Protein AF-L0S2H7-F1 (afdb_monomer_lite)

Organism: Tepidanaerobacter acetatoxydans (strain DSM 21804 / JCM 16047 / Re1) (NCBI:txid1209989)

Secondary structure (DSSP, 8-state):
-HHHHHHH-HHHHHHH--------PPP-HHHHHHHHHHHHHHHHHHHHHSS-----HHHHHHHTT-HHHHTT-GGG-HHHHHHHHHT---HHHHHHHHHHHHHHHHHHTT----HHHHHHHHT--HHHHHHTHHHHHHHHHHTT------TT--

pLDDT: mean 78.51, std 9.99, range [43.81, 91.62]

Foldseek 3Di:
DVPVCVVPPVPVCVVPDDPPPPPDDDDPLVVVLVVVQVLLVVLLVCCLVDDPDFQDLQSSCVVVVNNVCSVVCLVSNVNNVVVSVVSHDDPLNSLLSLLLVQVVVCVVVVHDDDPVSSCVSSVPDVVSCVVCVVSSCVSCVVVVHPDDPPPVVD

Sequence (154 aa):
MYSWLKKYDSEWLKQNYRRVKTVVNPVDWNKRDAELLPLVREVVSEMKEGKPKRITWTTIGSKLGISGWLSKRKEKLPLTKAYIESELESLEEYHIRKIKLAIEELERQGKEITLWNLAETAGVKPRYMKVISKEIRDTLREKGYNYIFSNKQL

Radius of gyration: 26.34 Å; chains: 1; bounding box: 81×30×54 Å

InterPro domains:
  IPR032750 Transposon Tn7 transposition protein TnsD, C-terminal [PF15978] (1-84)

Structure (mmCIF, N/CA/C/O backbone):
data_AF-L0S2H7-F1
#
_entry.id   AF-L0S2H7-F1
#
loop_
_atom_site.group_PDB
_atom_site.id
_atom_site.type_symbol
_atom_site.label_atom_id
_atom_site.label_alt_id
_atom_site.label_comp_id
_atom_site.label_asym_id
_atom_site.label_entity_id
_atom_site.label_seq_id
_atom_site.pdbx_PDB_ins_code
_atom_site.Cartn_x
_atom_site.Cartn_y
_atom_site.Cartn_z
_atom_site.occupancy
_atom_site.B_iso_or_equiv
_atom_site.auth_seq_id
_atom_site.auth_comp_id
_atom_site.auth_asym_id
_atom_site.auth_atom_id
_atom_site.pdbx_PDB_model_num
ATOM 1 N N . MET A 1 1 ? 47.028 -10.350 -7.595 1.00 58.06 1 MET A N 1
ATOM 2 C CA . MET A 1 1 ? 47.671 -11.320 -8.513 1.00 58.06 1 MET A CA 1
ATOM 3 C C . MET A 1 1 ? 47.526 -10.962 -10.001 1.00 58.06 1 MET A C 1
ATOM 5 O O . MET A 1 1 ? 48.462 -11.206 -10.742 1.00 58.06 1 MET A O 1
ATOM 9 N N . TYR A 1 2 ? 46.448 -10.298 -10.451 1.00 57.56 2 TYR A N 1
ATOM 10 C CA . TYR A 1 2 ? 46.284 -9.847 -11.855 1.00 57.56 2 TYR A CA 1
ATOM 11 C C . TYR A 1 2 ? 47.086 -8.587 -12.268 1.00 57.56 2 TYR A C 1
ATOM 13 O O . TYR A 1 2 ? 47.177 -8.270 -13.452 1.00 57.56 2 TYR A O 1
ATOM 21 N N . SER A 1 3 ? 47.664 -7.845 -11.319 1.00 67.00 3 SER A N 1
ATOM 22 C CA . SER A 1 3 ? 48.370 -6.577 -11.573 1.00 67.00 3 SER A CA 1
ATOM 23 C C . SER A 1 3 ? 49.771 -6.747 -12.175 1.00 67.00 3 SER A C 1
ATOM 25 O O . SER A 1 3 ? 50.200 -5.898 -12.951 1.00 67.00 3 SER A O 1
ATOM 27 N N . TRP A 1 4 ? 50.470 -7.839 -11.852 1.00 75.31 4 TRP A N 1
ATOM 28 C CA . TRP A 1 4 ? 51.834 -8.101 -12.325 1.00 75.31 4 TRP A CA 1
ATOM 29 C C . TRP A 1 4 ? 51.858 -8.481 -13.815 1.00 75.31 4 TRP A C 1
ATOM 31 O O . TRP A 1 4 ? 52.569 -7.854 -14.595 1.00 75.31 4 TRP A O 1
ATOM 41 N N . LEU A 1 5 ? 50.975 -9.397 -14.237 1.00 64.38 5 LEU A N 1
ATOM 42 C CA . LEU A 1 5 ? 50.803 -9.789 -15.646 1.00 64.38 5 LEU A CA 1
ATOM 43 C C . LEU A 1 5 ? 50.439 -8.602 -16.547 1.00 64.38 5 LEU A C 1
ATOM 45 O O . LEU A 1 5 ? 50.961 -8.470 -17.646 1.00 64.38 5 LEU A O 1
ATOM 49 N N . LYS A 1 6 ? 49.594 -7.683 -16.065 1.00 65.75 6 LYS A N 1
ATOM 50 C CA . LYS A 1 6 ? 49.210 -6.492 -16.835 1.00 65.75 6 LYS A CA 1
ATOM 51 C C . LYS A 1 6 ? 50.377 -5.518 -17.057 1.00 65.75 6 LYS A C 1
ATOM 53 O O . LYS A 1 6 ? 50.343 -4.756 -18.018 1.00 65.75 6 LYS A O 1
ATOM 58 N N . LYS A 1 7 ? 51.365 -5.515 -16.154 1.00 69.12 7 LYS A N 1
ATOM 59 C CA . LYS A 1 7 ? 52.517 -4.602 -16.172 1.00 69.12 7 LYS A CA 1
ATOM 60 C C . LYS A 1 7 ? 53.689 -5.157 -16.982 1.00 69.12 7 LYS A C 1
ATOM 62 O O . LYS A 1 7 ? 54.346 -4.381 -17.663 1.00 69.12 7 LYS A O 1
ATOM 67 N N . TYR A 1 8 ? 53.934 -6.465 -16.905 1.00 75.62 8 TYR A N 1
ATOM 68 C CA . TYR A 1 8 ? 55.117 -7.094 -17.502 1.00 75.62 8 TYR A CA 1
ATOM 69 C C . TYR A 1 8 ? 54.822 -7.947 -18.737 1.00 75.62 8 TYR A C 1
ATOM 71 O O . TYR A 1 8 ? 55.723 -8.129 -19.546 1.00 75.62 8 TYR A O 1
ATOM 79 N N . ASP A 1 9 ? 53.586 -8.419 -18.926 1.00 73.62 9 ASP A N 1
ATOM 80 C CA . ASP A 1 9 ? 53.245 -9.314 -20.038 1.00 73.62 9 ASP A CA 1
ATOM 81 C C . ASP A 1 9 ? 51.864 -9.003 -20.641 1.00 73.62 9 ASP A C 1
ATOM 83 O O . ASP A 1 9 ? 50.945 -9.824 -20.749 1.00 73.62 9 ASP A O 1
ATOM 87 N N . SER A 1 10 ? 51.690 -7.725 -20.986 1.00 69.00 10 SER A N 1
ATOM 88 C CA . SER A 1 10 ? 50.435 -7.217 -21.546 1.00 69.00 10 SER A CA 1
ATOM 89 C C . SER A 1 10 ? 50.137 -7.763 -22.947 1.00 69.00 10 SER A C 1
ATOM 91 O O . SER A 1 10 ? 48.965 -7.874 -23.316 1.00 69.00 10 SER A O 1
ATOM 93 N N . GLU A 1 11 ? 51.169 -8.141 -23.706 1.00 74.94 11 GLU A N 1
ATOM 94 C CA . GLU A 1 11 ? 51.035 -8.705 -25.051 1.00 74.94 11 GLU A CA 1
ATOM 95 C C . GLU A 1 11 ? 50.575 -10.170 -25.009 1.00 74.94 11 GLU A C 1
ATOM 97 O O . GLU A 1 11 ? 49.629 -10.514 -25.723 1.00 74.94 11 GLU A O 1
ATOM 102 N N . TRP A 1 12 ? 51.107 -11.003 -24.098 1.00 75.25 12 TRP A N 1
ATOM 103 C CA . TRP A 1 12 ? 50.593 -12.364 -23.889 1.00 75.25 12 TRP A CA 1
ATOM 104 C C . TRP A 1 12 ? 49.123 -12.353 -23.462 1.00 75.25 12 TRP A C 1
ATOM 106 O O . TRP A 1 12 ? 48.317 -13.144 -23.962 1.00 75.25 12 TRP A O 1
ATOM 116 N N . LEU A 1 13 ? 48.744 -11.408 -22.593 1.00 72.50 13 LEU A N 1
ATOM 117 C CA . LEU A 1 13 ? 47.366 -11.259 -22.130 1.00 72.50 13 LEU A CA 1
ATOM 118 C C . LEU A 1 13 ? 46.424 -10.819 -23.260 1.00 72.50 13 LEU A C 1
ATOM 120 O O . LEU A 1 13 ? 45.313 -11.329 -23.351 1.00 72.50 13 LEU A O 1
ATOM 124 N N . LYS A 1 14 ? 46.841 -9.915 -24.156 1.00 71.19 14 LYS A N 1
ATOM 125 C CA . LYS A 1 14 ? 46.025 -9.525 -25.322 1.00 71.19 14 LYS A CA 1
ATOM 126 C C . LYS A 1 14 ? 45.830 -10.676 -26.312 1.00 71.19 14 LYS A C 1
ATOM 128 O O . LYS A 1 14 ? 44.743 -10.767 -26.880 1.00 71.19 14 LYS A O 1
ATOM 133 N N . GLN A 1 15 ? 46.845 -11.521 -26.515 1.00 75.88 15 GLN A N 1
ATOM 134 C CA . GLN A 1 15 ? 46.785 -12.647 -27.455 1.00 75.88 15 GLN A CA 1
ATOM 135 C C . GLN A 1 15 ? 45.994 -13.846 -26.909 1.00 75.88 15 GLN A C 1
ATOM 137 O O . GLN A 1 15 ? 45.250 -14.471 -27.660 1.00 75.88 15 GLN A O 1
ATOM 142 N N . ASN A 1 16 ? 46.104 -14.150 -25.611 1.00 74.06 16 ASN A N 1
ATOM 143 C CA . ASN A 1 16 ? 45.472 -15.333 -25.007 1.00 74.06 16 ASN A CA 1
ATOM 144 C C . ASN A 1 16 ? 44.123 -15.050 -24.325 1.00 74.06 16 ASN A C 1
ATOM 146 O O . ASN A 1 16 ? 43.382 -15.981 -23.999 1.00 74.06 16 ASN A O 1
ATOM 150 N N . TYR A 1 17 ? 43.759 -13.782 -24.105 1.00 68.88 17 TYR A N 1
ATOM 151 C CA . TYR A 1 17 ? 42.469 -13.441 -23.510 1.00 68.88 17 TYR A CA 1
ATOM 152 C C . TYR A 1 17 ? 41.334 -13.584 -24.528 1.00 68.88 17 TYR A C 1
ATOM 154 O O . TYR A 1 17 ? 41.195 -12.798 -25.470 1.00 68.88 17 TYR A O 1
ATOM 162 N N . ARG A 1 18 ? 40.444 -14.552 -24.290 1.00 66.81 18 ARG A N 1
ATOM 163 C CA . ARG A 1 18 ? 39.173 -14.657 -25.012 1.00 66.81 18 ARG A CA 1
ATOM 164 C C . ARG A 1 18 ? 38.309 -13.439 -24.685 1.00 66.81 18 ARG A C 1
ATOM 166 O O . ARG A 1 18 ? 37.671 -13.380 -23.636 1.00 66.81 18 ARG A O 1
ATOM 173 N N . ARG A 1 19 ? 38.248 -12.465 -25.600 1.00 64.31 19 ARG A N 1
ATOM 174 C CA . ARG A 1 19 ? 37.249 -11.389 -25.540 1.00 64.31 19 ARG A CA 1
ATOM 175 C C . ARG A 1 19 ? 35.871 -11.996 -25.776 1.00 64.31 19 ARG A C 1
ATOM 177 O O . ARG A 1 19 ? 35.437 -12.135 -26.916 1.00 64.31 19 ARG A O 1
ATOM 184 N N . VAL A 1 20 ? 35.177 -12.348 -24.699 1.00 66.31 20 VAL A N 1
ATOM 185 C CA . VAL A 1 20 ? 33.742 -12.622 -24.769 1.00 66.31 20 VAL A CA 1
ATOM 186 C C . VAL A 1 20 ? 33.074 -11.310 -25.170 1.00 66.31 20 VAL A C 1
ATOM 188 O O . VAL A 1 20 ? 33.040 -10.355 -24.395 1.00 66.31 20 VAL A O 1
ATOM 191 N N . LYS A 1 21 ? 32.612 -11.222 -26.419 1.00 61.41 21 LYS A N 1
ATOM 192 C CA . LYS A 1 21 ? 31.765 -10.113 -26.855 1.00 61.41 21 LYS A CA 1
ATOM 193 C C . LYS A 1 21 ? 30.414 -10.305 -26.179 1.00 61.41 21 LYS A C 1
ATOM 195 O O . LYS A 1 21 ? 29.601 -11.100 -26.638 1.00 61.41 21 LYS A O 1
ATOM 200 N N . THR A 1 22 ? 30.186 -9.609 -25.071 1.00 62.12 22 THR A N 1
ATOM 201 C CA . THR A 1 22 ? 28.861 -9.565 -24.455 1.00 62.12 22 THR A CA 1
ATOM 202 C C . THR A 1 22 ? 27.950 -8.777 -25.387 1.00 62.12 22 THR A C 1
ATOM 204 O O . THR A 1 22 ? 28.026 -7.551 -25.449 1.00 62.12 22 THR A O 1
ATOM 207 N N . VAL A 1 23 ? 27.125 -9.477 -26.164 1.00 65.31 23 VAL A N 1
ATOM 208 C CA . VAL A 1 23 ? 26.068 -8.844 -26.954 1.00 65.31 23 VAL A CA 1
ATOM 209 C C . 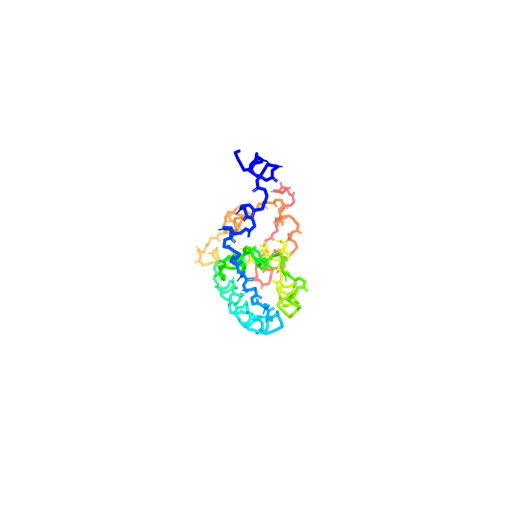VAL A 1 23 ? 25.012 -8.370 -25.964 1.00 65.31 23 VAL A C 1
ATOM 211 O O . VAL A 1 23 ? 24.262 -9.164 -25.401 1.00 65.31 23 VAL A O 1
ATOM 214 N N . VAL A 1 24 ? 25.005 -7.069 -25.683 1.00 65.06 24 VAL A N 1
ATOM 215 C CA . VAL A 1 24 ? 23.967 -6.461 -24.853 1.00 65.06 24 VAL A CA 1
ATOM 216 C C . VAL A 1 24 ? 22.787 -6.179 -25.769 1.00 65.06 24 VAL A C 1
ATOM 218 O O . VAL A 1 24 ? 22.829 -5.233 -26.550 1.00 65.06 24 VAL A O 1
ATOM 221 N N . ASN A 1 25 ? 21.745 -7.005 -25.695 1.00 71.25 25 ASN A N 1
ATOM 222 C CA . ASN A 1 25 ? 20.499 -6.712 -26.396 1.00 71.25 25 ASN A CA 1
ATOM 223 C C . ASN A 1 25 ? 19.867 -5.460 -25.764 1.00 71.25 25 ASN A C 1
ATOM 225 O O . ASN A 1 25 ? 19.575 -5.476 -24.560 1.00 71.25 25 ASN A O 1
ATOM 229 N N . PRO A 1 26 ? 19.671 -4.366 -26.523 1.00 74.38 26 PRO A N 1
ATOM 230 C CA . PRO A 1 26 ? 18.985 -3.195 -26.008 1.00 74.38 26 PRO A CA 1
ATOM 231 C C . PRO A 1 26 ? 17.546 -3.583 -25.669 1.00 74.38 26 PRO A C 1
A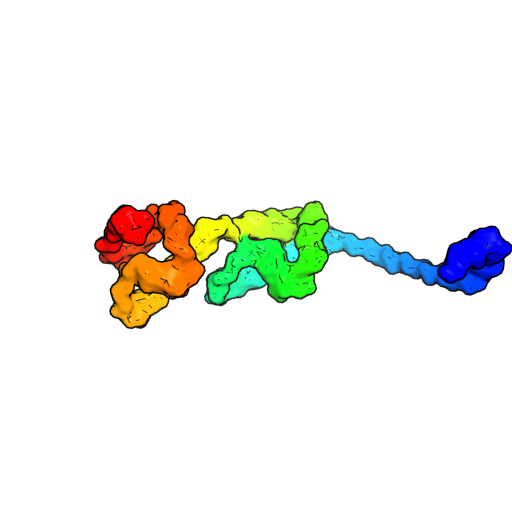TOM 233 O O . PRO A 1 26 ? 16.807 -4.082 -26.513 1.00 74.38 26 PRO A O 1
ATOM 236 N N . VAL A 1 27 ? 17.150 -3.372 -24.417 1.00 79.44 27 VAL A N 1
ATOM 237 C CA . VAL A 1 27 ? 15.753 -3.539 -24.008 1.00 79.44 27 VAL A CA 1
ATOM 238 C C . VAL A 1 27 ? 14.959 -2.356 -24.551 1.00 79.44 27 VAL A C 1
ATOM 240 O O . VAL A 1 27 ? 15.275 -1.212 -24.215 1.00 79.44 27 VAL A O 1
ATOM 243 N N . ASP A 1 28 ? 13.933 -2.635 -25.352 1.00 86.62 28 ASP A N 1
ATOM 244 C CA . ASP A 1 28 ? 12.932 -1.643 -25.742 1.00 86.62 28 ASP A CA 1
ATOM 245 C C . ASP A 1 28 ? 12.031 -1.338 -24.538 1.00 86.62 28 ASP A C 1
ATOM 247 O O . ASP A 1 28 ? 11.175 -2.133 -24.141 1.00 86.62 28 ASP A O 1
ATOM 251 N N . TRP A 1 29 ? 12.277 -0.184 -23.920 1.00 85.00 29 TRP A N 1
ATOM 252 C CA . TRP A 1 29 ? 11.557 0.251 -22.727 1.00 85.00 29 TRP A CA 1
ATOM 253 C C . TRP A 1 29 ? 10.112 0.636 -23.024 1.00 85.00 29 TRP A C 1
ATOM 255 O O . TRP A 1 29 ? 9.270 0.405 -22.166 1.00 85.00 29 TRP A O 1
ATOM 265 N N . ASN A 1 30 ? 9.805 1.131 -24.225 1.00 86.88 30 ASN A N 1
ATOM 266 C CA . ASN A 1 30 ? 8.443 1.524 -24.585 1.00 86.88 30 ASN A CA 1
ATOM 267 C C . ASN A 1 30 ? 7.555 0.291 -24.739 1.00 86.88 30 ASN A C 1
ATOM 269 O O . ASN A 1 30 ? 6.462 0.231 -24.177 1.00 86.88 30 ASN A O 1
ATOM 273 N N . LYS A 1 31 ? 8.060 -0.734 -25.439 1.00 88.06 31 LYS A N 1
ATOM 274 C CA . LYS A 1 31 ? 7.358 -2.016 -25.542 1.00 88.06 31 LYS A CA 1
ATOM 275 C C . LYS A 1 31 ? 7.178 -2.654 -24.166 1.00 88.06 31 LYS A C 1
ATOM 277 O O . LYS A 1 31 ? 6.093 -3.128 -23.839 1.00 88.06 31 LYS A O 1
ATOM 282 N N . ARG A 1 32 ? 8.224 -2.622 -23.335 1.00 86.25 32 ARG A N 1
ATOM 283 C CA . ARG A 1 32 ? 8.166 -3.184 -21.983 1.00 86.25 32 ARG A CA 1
ATOM 284 C C . ARG A 1 32 ? 7.182 -2.444 -21.078 1.00 86.25 32 ARG A C 1
ATOM 286 O O . ARG A 1 32 ? 6.526 -3.095 -20.276 1.00 86.25 32 ARG A O 1
ATOM 293 N N . ASP A 1 33 ? 7.081 -1.123 -21.199 1.00 87.94 33 ASP A N 1
ATOM 294 C CA . ASP A 1 33 ? 6.129 -0.298 -20.447 1.00 87.94 33 ASP A CA 1
ATOM 295 C C . ASP A 1 33 ? 4.680 -0.635 -20.823 1.00 87.94 33 ASP A C 1
ATOM 297 O O . ASP A 1 33 ? 3.844 -0.847 -19.947 1.00 87.94 33 ASP A O 1
ATOM 301 N N . ALA A 1 34 ? 4.403 -0.798 -22.121 1.00 88.94 34 ALA A N 1
ATOM 302 C CA . ALA A 1 34 ? 3.086 -1.203 -22.610 1.00 88.94 34 ALA A CA 1
ATOM 303 C C . ALA A 1 34 ? 2.677 -2.611 -22.134 1.00 88.94 34 ALA A C 1
ATOM 305 O O . ALA A 1 34 ? 1.528 -2.818 -21.753 1.00 88.94 34 ALA A O 1
ATOM 306 N N . GLU A 1 35 ? 3.612 -3.567 -22.111 1.00 89.94 35 GLU A N 1
ATOM 307 C CA . GLU A 1 35 ? 3.375 -4.919 -21.578 1.00 89.94 35 GLU A CA 1
ATOM 308 C C . GLU A 1 35 ? 3.202 -4.937 -20.053 1.00 89.94 35 GLU A C 1
ATOM 310 O O . GLU A 1 35 ? 2.489 -5.781 -19.512 1.00 89.94 35 GLU A O 1
ATOM 315 N N . LEU A 1 36 ? 3.873 -4.030 -19.342 1.00 88.38 36 LEU A N 1
ATOM 316 C CA . LEU A 1 36 ? 3.870 -3.993 -17.883 1.00 88.38 36 LEU A CA 1
ATOM 317 C C . LEU A 1 36 ? 2.599 -3.354 -17.315 1.00 88.38 36 LEU A C 1
ATOM 319 O O . LEU A 1 36 ? 2.116 -3.785 -16.268 1.00 88.38 36 LEU A O 1
ATOM 323 N N . LEU A 1 37 ? 2.044 -2.358 -18.003 1.00 89.00 37 LEU A N 1
ATOM 324 C CA . LEU A 1 37 ? 0.838 -1.649 -17.586 1.00 89.00 37 LEU A CA 1
ATOM 325 C C . LEU A 1 37 ? -0.348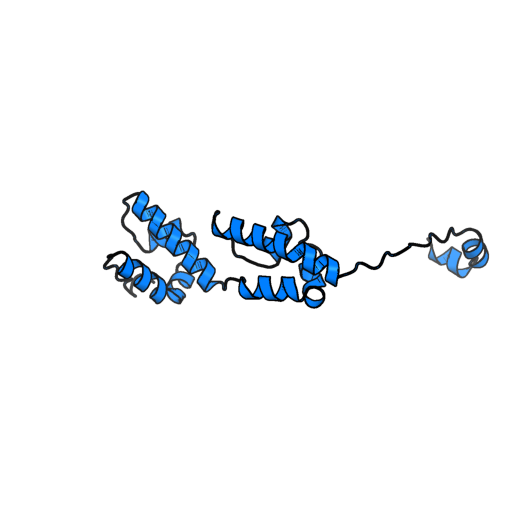 -2.570 -17.213 1.00 89.00 37 LEU A C 1
ATOM 327 O O . LEU A 1 37 ? -0.897 -2.382 -16.124 1.00 89.00 37 LEU A O 1
ATOM 331 N N . PRO A 1 38 ? -0.765 -3.560 -18.034 1.00 91.62 38 PRO A N 1
ATOM 332 C CA . PRO A 1 38 ? -1.865 -4.455 -17.667 1.00 91.62 38 PRO A CA 1
ATOM 333 C C . PRO A 1 38 ? -1.541 -5.315 -16.440 1.00 91.62 38 PRO A C 1
ATOM 335 O O . PRO A 1 38 ? -2.388 -5.455 -15.563 1.00 91.62 38 PRO A O 1
ATOM 338 N N . LEU A 1 39 ? -0.304 -5.806 -16.318 1.00 89.38 39 LEU A N 1
ATOM 339 C CA . LEU A 1 39 ? 0.132 -6.607 -15.168 1.00 89.38 39 LEU A CA 1
ATOM 340 C C . LEU A 1 39 ? 0.085 -5.800 -13.865 1.00 89.38 39 LEU A C 1
ATOM 342 O O . LEU A 1 39 ? -0.301 -6.302 -12.812 1.00 89.38 39 LEU A O 1
ATOM 346 N N . VAL A 1 40 ? 0.477 -4.526 -13.928 1.00 88.31 40 VAL A N 1
ATOM 347 C CA . VAL A 1 40 ? 0.416 -3.625 -12.774 1.00 88.31 40 VAL A CA 1
ATOM 348 C C . VAL A 1 40 ? -1.033 -3.338 -12.384 1.00 88.31 40 VAL A C 1
ATOM 350 O O . VAL A 1 40 ? -1.331 -3.324 -11.193 1.00 88.31 40 VAL A O 1
ATOM 353 N N . ARG A 1 41 ? -1.937 -3.153 -13.354 1.00 89.38 41 ARG A N 1
ATOM 354 C CA . ARG A 1 41 ? -3.377 -2.971 -13.095 1.00 89.38 41 ARG A CA 1
ATOM 355 C C . ARG A 1 41 ? -3.988 -4.172 -12.386 1.00 89.38 41 ARG A C 1
ATOM 357 O O . ARG A 1 41 ? -4.675 -3.995 -11.386 1.00 89.38 41 ARG A O 1
ATOM 364 N N . GLU A 1 42 ? -3.698 -5.374 -12.869 1.00 89.44 42 GLU A N 1
ATOM 365 C CA . GLU A 1 42 ? -4.166 -6.624 -12.264 1.00 89.44 42 GLU A CA 1
ATOM 366 C C . GLU A 1 42 ? -3.672 -6.753 -10.817 1.00 89.44 42 GLU A C 1
ATOM 368 O O . GLU A 1 42 ? -4.467 -6.905 -9.891 1.00 89.44 42 GLU A O 1
ATOM 373 N N . VAL A 1 43 ? -2.371 -6.540 -10.592 1.00 88.50 43 VAL A N 1
ATOM 374 C CA . VAL A 1 43 ? -1.773 -6.554 -9.250 1.00 88.50 43 VAL A CA 1
ATOM 375 C C . VAL A 1 43 ? -2.400 -5.518 -8.319 1.00 88.50 43 VAL A C 1
ATOM 377 O O . VAL A 1 43 ? -2.621 -5.813 -7.142 1.00 88.50 43 VAL A O 1
ATOM 380 N N . VAL A 1 44 ? -2.678 -4.310 -8.813 1.00 85.81 44 VAL A N 1
ATOM 381 C CA . VAL A 1 44 ? -3.342 -3.264 -8.028 1.00 85.81 44 VAL A CA 1
ATOM 382 C C . VAL A 1 44 ? -4.781 -3.668 -7.691 1.00 85.81 44 VAL A C 1
ATOM 384 O O . VAL A 1 44 ? -5.173 -3.504 -6.536 1.00 85.81 44 VAL A O 1
ATOM 387 N N . SER A 1 45 ? -5.538 -4.252 -8.627 1.00 85.00 45 SER A N 1
ATOM 388 C CA . SER A 1 45 ? -6.897 -4.757 -8.362 1.00 85.00 45 SER A CA 1
ATOM 389 C C . SER A 1 45 ? -6.894 -5.832 -7.278 1.00 85.00 45 SER A C 1
ATOM 391 O O . SER A 1 45 ? -7.567 -5.689 -6.258 1.00 85.00 45 SER A O 1
ATOM 393 N N . GLU A 1 46 ? -6.027 -6.840 -7.404 1.00 85.31 46 GLU A N 1
ATOM 394 C CA . GLU A 1 46 ? -5.880 -7.886 -6.387 1.00 85.31 46 GLU A CA 1
ATOM 395 C C . GLU A 1 46 ? -5.503 -7.321 -5.006 1.00 85.31 46 GLU A C 1
ATOM 397 O O . GLU A 1 46 ? -5.882 -7.855 -3.962 1.00 85.31 46 GLU A O 1
ATOM 402 N N . MET A 1 47 ? -4.699 -6.253 -4.969 1.00 82.50 47 MET A N 1
ATOM 403 C CA . MET A 1 47 ? -4.313 -5.582 -3.723 1.00 82.50 47 MET A CA 1
ATOM 404 C C . MET A 1 47 ? -5.448 -4.763 -3.097 1.00 82.50 47 MET A C 1
ATOM 406 O O . MET A 1 47 ? -5.414 -4.502 -1.886 1.00 82.50 47 MET A O 1
ATOM 410 N N . LYS A 1 48 ? -6.424 -4.330 -3.900 1.00 77.50 48 LYS A N 1
ATOM 411 C CA . LYS A 1 48 ? -7.630 -3.647 -3.426 1.00 77.50 48 LYS A CA 1
ATOM 412 C C . LYS A 1 48 ? -8.658 -4.638 -2.886 1.00 77.50 48 LYS A C 1
ATOM 414 O O . LYS A 1 48 ? -9.231 -4.360 -1.839 1.00 77.50 48 LYS A O 1
ATOM 419 N N . GLU A 1 49 ? -8.824 -5.783 -3.545 1.00 76.44 49 GLU A N 1
ATOM 420 C CA . GLU A 1 49 ? -9.763 -6.847 -3.154 1.00 76.44 49 GLU A CA 1
ATOM 421 C C . GLU A 1 49 ? -9.277 -7.674 -1.951 1.00 76.44 49 GLU A C 1
ATOM 423 O O . GLU A 1 49 ? -10.073 -8.172 -1.158 1.00 76.44 49 GLU A O 1
ATOM 428 N N . GLY A 1 50 ? -7.960 -7.834 -1.805 1.00 69.94 50 GLY A N 1
ATOM 429 C CA . GLY A 1 50 ? -7.358 -8.619 -0.730 1.00 69.94 50 GLY A CA 1
ATOM 430 C C . GLY A 1 50 ? -7.126 -7.856 0.580 1.00 69.94 50 GLY A C 1
ATOM 431 O O . GLY A 1 50 ? -7.613 -6.754 0.821 1.00 69.94 50 GLY A O 1
ATOM 432 N N . LYS A 1 51 ? -6.293 -8.445 1.454 1.00 69.31 51 LYS A N 1
ATOM 433 C CA . LYS A 1 51 ? -5.853 -7.787 2.697 1.00 69.31 51 LYS A CA 1
ATOM 434 C C . LYS A 1 51 ? -5.215 -6.429 2.378 1.00 69.31 51 LYS A C 1
ATOM 436 O O . LYS A 1 51 ? -4.344 -6.384 1.503 1.00 69.31 51 LYS A O 1
ATOM 441 N N . PRO A 1 52 ? -5.550 -5.361 3.126 1.00 67.12 52 PRO A N 1
ATOM 442 C CA . PRO A 1 52 ? -5.059 -4.022 2.849 1.00 67.12 52 PRO A CA 1
ATOM 443 C C . PRO A 1 52 ? -3.536 -4.000 2.968 1.00 67.12 52 PRO A C 1
ATOM 445 O O . PRO A 1 52 ? -2.962 -4.038 4.057 1.00 67.12 52 PRO A O 1
ATOM 448 N N . LYS A 1 53 ? -2.873 -3.958 1.814 1.00 74.25 53 LYS A N 1
ATOM 449 C CA . LYS A 1 53 ? -1.444 -3.699 1.681 1.00 74.25 53 LYS A CA 1
ATOM 450 C C . LYS A 1 53 ? -1.289 -2.368 0.980 1.00 74.25 53 LYS A C 1
ATOM 452 O O . LYS A 1 53 ? -1.946 -2.126 -0.029 1.00 74.25 53 LYS A O 1
ATOM 457 N N . ARG A 1 54 ? -0.399 -1.534 1.509 1.00 78.12 54 ARG A N 1
ATOM 458 C CA . ARG A 1 54 ? -0.127 -0.221 0.936 1.00 78.12 54 ARG A CA 1
ATOM 459 C C . ARG A 1 54 ? 0.370 -0.380 -0.498 1.00 78.12 54 ARG A C 1
ATOM 461 O O . ARG A 1 54 ? 1.371 -1.072 -0.734 1.00 78.12 54 ARG A O 1
ATOM 468 N N . ILE A 1 55 ? -0.322 0.275 -1.424 1.00 82.38 55 ILE A N 1
ATOM 469 C CA . ILE A 1 55 ? 0.077 0.330 -2.825 1.00 82.38 55 ILE A CA 1
ATOM 470 C C . ILE A 1 55 ? 1.305 1.236 -2.921 1.00 82.38 55 ILE A C 1
ATOM 472 O O . ILE A 1 55 ? 1.256 2.440 -2.691 1.00 82.38 55 ILE A O 1
ATOM 476 N N . THR A 1 56 ? 2.455 0.627 -3.191 1.00 84.00 56 THR A N 1
ATOM 477 C CA . THR A 1 56 ? 3.718 1.332 -3.410 1.00 84.00 56 THR A CA 1
ATOM 478 C C . THR A 1 56 ? 4.481 0.659 -4.539 1.00 84.00 56 THR A C 1
ATOM 480 O O 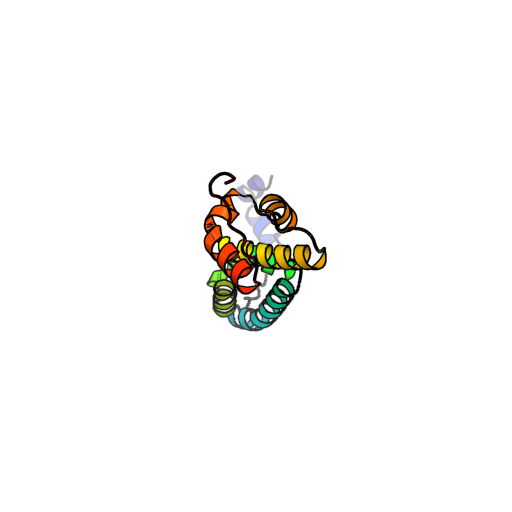. THR A 1 56 ? 4.299 -0.528 -4.817 1.00 84.00 56 THR A O 1
ATOM 483 N N . TRP A 1 57 ? 5.428 1.391 -5.124 1.00 84.12 57 TRP A N 1
ATOM 484 C CA . TRP A 1 57 ? 6.392 0.857 -6.090 1.00 84.12 57 TRP A CA 1
ATOM 485 C C . TRP A 1 57 ? 7.057 -0.448 -5.641 1.00 84.12 57 TRP A C 1
ATOM 487 O O . TRP A 1 57 ? 7.259 -1.359 -6.442 1.00 84.12 57 TRP A O 1
ATOM 497 N N . THR A 1 58 ? 7.416 -0.537 -4.360 1.00 83.06 58 THR A N 1
ATOM 498 C CA . THR A 1 58 ? 8.061 -1.722 -3.794 1.00 83.06 58 THR A CA 1
ATOM 499 C C . THR A 1 58 ? 7.087 -2.883 -3.654 1.00 83.06 58 THR A C 1
ATOM 501 O O . THR A 1 58 ? 7.451 -3.998 -4.012 1.00 83.06 58 THR A O 1
ATOM 504 N N . THR A 1 59 ? 5.854 -2.646 -3.199 1.00 84.25 59 THR A N 1
ATOM 505 C CA . THR A 1 59 ? 4.853 -3.711 -3.044 1.00 84.25 59 THR A CA 1
ATOM 506 C C . THR A 1 59 ? 4.422 -4.279 -4.396 1.00 84.25 59 THR A C 1
ATOM 508 O O . THR A 1 59 ? 4.415 -5.498 -4.560 1.00 84.25 59 THR A O 1
ATOM 511 N N . ILE A 1 60 ? 4.153 -3.410 -5.378 1.00 86.31 60 ILE A N 1
ATOM 512 C CA . ILE A 1 60 ? 3.823 -3.806 -6.757 1.00 86.31 60 ILE A CA 1
ATOM 513 C C . ILE A 1 60 ? 4.990 -4.589 -7.364 1.00 86.31 60 ILE A C 1
ATOM 515 O O . ILE A 1 60 ? 4.816 -5.703 -7.854 1.00 86.31 60 ILE A O 1
ATOM 519 N N . GLY A 1 61 ? 6.209 -4.048 -7.265 1.00 86.94 61 GLY A N 1
ATOM 520 C CA . GLY A 1 61 ? 7.406 -4.708 -7.777 1.00 86.94 61 GLY A CA 1
ATOM 521 C C . GLY A 1 61 ? 7.682 -6.058 -7.113 1.00 86.94 61 GLY A C 1
ATOM 522 O O . GLY A 1 61 ? 8.144 -6.971 -7.790 1.00 86.94 61 GLY A O 1
ATOM 523 N N . SER A 1 62 ? 7.402 -6.208 -5.816 1.00 86.56 62 SER A N 1
ATOM 524 C CA . SER A 1 62 ? 7.548 -7.488 -5.114 1.00 86.56 62 SER A CA 1
ATOM 525 C C . SER A 1 62 ? 6.501 -8.509 -5.550 1.00 86.56 62 SER A C 1
ATOM 527 O O . SER A 1 62 ? 6.860 -9.666 -5.739 1.00 86.56 62 SER A O 1
ATOM 529 N N . LYS A 1 63 ? 5.240 -8.102 -5.763 1.00 86.25 63 LYS A N 1
ATOM 530 C CA . LYS A 1 63 ? 4.199 -8.994 -6.304 1.00 86.25 63 LYS A CA 1
ATOM 531 C C . LYS A 1 63 ? 4.533 -9.483 -7.716 1.00 86.25 63 LYS A C 1
ATOM 533 O O . LYS A 1 63 ? 4.330 -10.650 -8.012 1.00 86.25 63 LYS A O 1
ATOM 538 N N . LEU A 1 64 ? 5.103 -8.611 -8.546 1.00 86.75 64 LEU A N 1
ATOM 539 C CA . LEU A 1 64 ? 5.523 -8.938 -9.912 1.00 86.75 64 LEU A CA 1
ATOM 540 C C . LEU A 1 64 ? 6.911 -9.603 -10.001 1.00 86.75 64 LEU A C 1
ATOM 542 O O . LEU A 1 64 ? 7.356 -9.935 -11.095 1.00 86.75 64 LEU A O 1
ATOM 546 N N . GLY A 1 65 ? 7.646 -9.750 -8.891 1.00 85.69 65 GLY A N 1
ATOM 547 C CA . GLY A 1 65 ? 9.010 -10.301 -8.895 1.00 85.69 65 GLY A CA 1
ATOM 548 C C . GLY A 1 65 ? 10.070 -9.414 -9.573 1.00 85.69 65 GLY A C 1
ATOM 549 O O . GLY A 1 65 ? 11.166 -9.877 -9.881 1.00 85.69 65 GLY A O 1
ATOM 550 N N . ILE A 1 66 ? 9.778 -8.129 -9.804 1.00 86.06 66 ILE A N 1
ATOM 551 C CA . ILE A 1 66 ? 10.634 -7.175 -10.539 1.00 86.06 66 ILE A CA 1
ATOM 552 C C . ILE A 1 66 ? 11.102 -5.979 -9.693 1.00 86.06 66 ILE A C 1
ATOM 554 O O . ILE A 1 66 ? 11.636 -5.000 -10.225 1.00 86.06 66 ILE A O 1
ATOM 558 N N . SER A 1 67 ? 10.930 -6.040 -8.369 1.00 82.12 67 SER A N 1
ATOM 559 C CA . SER A 1 67 ? 11.252 -4.949 -7.430 1.00 82.12 67 SER A CA 1
ATOM 560 C C . SER A 1 67 ? 12.671 -4.385 -7.601 1.00 82.12 67 SER A C 1
ATOM 562 O O . SER A 1 67 ? 12.877 -3.170 -7.494 1.00 82.12 67 SER A O 1
ATOM 564 N N . GLY A 1 68 ? 13.633 -5.253 -7.936 1.00 79.25 68 GLY A N 1
ATOM 565 C CA . GLY A 1 68 ? 15.051 -4.923 -8.067 1.00 79.25 68 GLY A CA 1
ATOM 566 C C . GLY A 1 68 ? 15.392 -3.912 -9.167 1.00 79.25 68 GLY A C 1
ATOM 567 O O . GLY A 1 68 ? 16.397 -3.206 -9.043 1.00 79.25 68 GLY A O 1
ATOM 568 N N . TRP A 1 69 ? 14.574 -3.805 -10.221 1.00 85.06 69 TRP A N 1
ATOM 569 C CA . TRP A 1 69 ? 14.806 -2.848 -11.312 1.00 85.06 69 TRP A CA 1
ATOM 570 C C . TRP A 1 69 ? 13.638 -1.898 -11.568 1.00 85.06 69 TRP A C 1
ATOM 572 O O . TRP A 1 69 ? 13.895 -0.788 -12.033 1.00 85.06 69 TRP A O 1
ATOM 582 N N . LEU A 1 70 ? 12.400 -2.269 -11.221 1.00 83.50 70 LEU A N 1
ATOM 583 C CA . LEU A 1 70 ? 11.222 -1.414 -11.405 1.00 83.50 70 LEU A CA 1
ATOM 584 C C . LEU A 1 70 ? 11.417 -0.047 -10.732 1.00 83.50 70 LEU A C 1
ATOM 586 O O . LEU A 1 70 ? 11.223 1.001 -11.339 1.00 83.50 70 LEU A O 1
ATOM 590 N N . SER A 1 71 ? 11.910 -0.063 -9.493 1.00 77.38 71 SER A N 1
ATOM 591 C CA . SER A 1 71 ? 12.193 1.146 -8.715 1.00 77.38 71 SER A CA 1
ATOM 592 C C . SER A 1 71 ? 13.340 1.996 -9.275 1.00 77.38 71 SER A C 1
ATOM 594 O O . SER A 1 71 ? 13.334 3.211 -9.102 1.00 77.38 71 SER A O 1
ATOM 596 N N . LYS A 1 72 ? 14.308 1.374 -9.958 1.00 83.06 72 LYS A N 1
ATOM 597 C CA . LYS A 1 72 ? 15.490 2.040 -10.530 1.00 83.06 72 LYS A CA 1
ATOM 598 C C . LYS A 1 72 ? 15.235 2.616 -11.920 1.00 83.06 72 LYS A C 1
ATOM 600 O O . LYS A 1 72 ? 16.013 3.437 -12.391 1.00 83.06 72 LYS A O 1
ATOM 605 N N . ARG A 1 73 ? 14.191 2.144 -12.606 1.00 84.38 73 ARG A N 1
ATOM 606 C CA . ARG A 1 73 ? 13.907 2.471 -14.011 1.00 84.38 73 ARG A CA 1
ATOM 607 C C . ARG A 1 73 ? 12.565 3.173 -14.210 1.00 84.38 73 ARG A C 1
ATOM 609 O O . ARG A 1 73 ? 12.068 3.192 -15.327 1.00 84.38 73 ARG A O 1
ATOM 616 N N . LYS A 1 74 ? 12.016 3.787 -13.159 1.00 83.00 74 LYS A N 1
ATOM 617 C CA . LYS A 1 74 ? 10.741 4.527 -13.195 1.00 83.00 74 LYS A CA 1
ATOM 618 C C . LYS A 1 74 ? 10.702 5.586 -14.297 1.00 83.00 74 LYS A C 1
ATOM 620 O O . LYS A 1 74 ? 9.719 5.680 -15.014 1.00 83.00 74 LYS A O 1
ATOM 625 N N . GLU A 1 75 ? 11.803 6.313 -14.487 1.00 85.12 75 GLU A N 1
ATOM 626 C CA . GLU A 1 75 ? 11.913 7.351 -15.525 1.00 85.12 75 GLU A CA 1
ATOM 627 C C . GLU A 1 75 ? 11.859 6.801 -16.959 1.00 85.12 75 GLU A C 1
ATOM 629 O O . GLU A 1 75 ? 11.637 7.552 -17.899 1.00 85.12 75 GLU A O 1
ATOM 634 N N . LYS A 1 76 ? 12.056 5.489 -17.143 1.00 85.44 76 LYS A N 1
ATOM 635 C CA . LYS A 1 76 ? 11.966 4.820 -18.450 1.00 85.44 76 LYS A CA 1
ATOM 636 C C . LYS A 1 76 ? 10.596 4.190 -18.709 1.00 85.44 76 LYS A C 1
ATOM 638 O O . LYS A 1 76 ? 10.433 3.546 -19.737 1.00 85.44 76 LYS A O 1
ATOM 643 N N . LEU A 1 77 ? 9.660 4.320 -17.770 1.00 87.69 77 LEU A N 1
ATOM 644 C CA . LEU A 1 77 ? 8.343 3.687 -17.803 1.00 87.69 77 LEU A CA 1
ATOM 645 C C . LEU A 1 77 ? 7.248 4.744 -17.586 1.00 87.69 77 LEU A C 1
ATOM 647 O O . LEU A 1 77 ? 6.603 4.729 -16.538 1.00 87.69 77 LEU A O 1
ATOM 651 N N . PRO A 1 78 ? 7.079 5.720 -18.493 1.00 87.62 78 PRO A N 1
ATOM 652 C CA . PRO A 1 78 ? 6.163 6.837 -18.276 1.00 87.62 78 PRO A CA 1
ATOM 653 C C . PRO A 1 78 ? 4.703 6.401 -18.072 1.00 87.62 78 PRO A C 1
ATOM 655 O O . PRO A 1 78 ? 4.032 6.963 -17.207 1.00 87.62 78 PRO A O 1
ATOM 658 N N . LEU A 1 79 ? 4.213 5.388 -18.797 1.00 87.69 79 LEU A N 1
ATOM 659 C CA . LEU A 1 79 ? 2.824 4.922 -18.695 1.00 87.69 79 LEU A CA 1
ATOM 660 C C . LEU A 1 79 ? 2.584 4.207 -17.367 1.00 87.69 79 LEU A C 1
ATOM 662 O O . LEU A 1 79 ? 1.649 4.536 -16.634 1.00 87.69 79 LEU A O 1
ATOM 666 N N . THR A 1 80 ? 3.455 3.254 -17.028 1.00 86.88 80 THR A N 1
ATOM 667 C CA . THR A 1 80 ? 3.371 2.538 -15.753 1.00 86.88 80 THR A CA 1
ATOM 668 C C . THR A 1 80 ? 3.599 3.485 -14.576 1.00 86.88 80 THR A C 1
ATOM 670 O O . THR A 1 80 ? 2.918 3.363 -13.562 1.00 86.88 80 THR A O 1
ATOM 673 N N . LYS A 1 81 ? 4.518 4.452 -14.696 1.00 87.75 81 LYS A N 1
ATOM 674 C CA . LYS A 1 81 ? 4.776 5.469 -13.667 1.00 87.75 81 LYS A CA 1
ATOM 675 C C . LYS A 1 81 ? 3.542 6.316 -13.406 1.00 87.75 81 LYS A C 1
ATOM 677 O O . LYS A 1 81 ? 3.133 6.394 -12.254 1.00 87.75 81 LYS A O 1
ATOM 682 N N . ALA A 1 82 ? 2.929 6.867 -14.453 1.00 87.69 82 ALA A N 1
ATOM 683 C CA . ALA A 1 82 ? 1.718 7.668 -14.322 1.00 87.69 82 ALA A CA 1
ATOM 684 C C . ALA A 1 82 ? 0.583 6.875 -13.656 1.00 87.69 82 ALA A C 1
ATOM 686 O O . ALA A 1 82 ? -0.070 7.379 -12.746 1.00 87.69 82 ALA A O 1
ATOM 687 N N . TYR A 1 83 ? 0.395 5.610 -14.047 1.00 87.50 83 TYR A N 1
ATOM 688 C CA . TYR A 1 83 ? -0.612 4.752 -13.426 1.00 87.50 83 TYR A CA 1
ATOM 689 C C . TYR A 1 83 ? -0.305 4.461 -11.950 1.00 87.50 83 TYR A C 1
ATOM 691 O O . TYR A 1 83 ? -1.160 4.665 -11.092 1.00 87.50 83 TYR A O 1
ATOM 699 N N . ILE A 1 84 ? 0.921 4.037 -11.627 1.00 84.00 84 ILE A N 1
ATOM 700 C CA . ILE A 1 84 ? 1.302 3.740 -10.241 1.00 84.00 84 ILE A CA 1
ATOM 701 C C . ILE A 1 84 ? 1.192 4.984 -9.368 1.00 84.00 84 ILE A C 1
ATOM 703 O O . ILE A 1 84 ? 0.747 4.855 -8.240 1.00 84.00 84 ILE A O 1
ATOM 707 N N . GLU A 1 85 ? 1.590 6.158 -9.860 1.00 83.88 85 GLU A N 1
ATOM 708 C CA . GLU A 1 85 ? 1.470 7.424 -9.130 1.00 83.88 85 GLU A CA 1
ATOM 709 C C . GLU A 1 85 ? 0.009 7.833 -8.923 1.00 83.88 85 GLU A C 1
ATOM 711 O O . GLU A 1 85 ? -0.320 8.301 -7.839 1.00 83.88 85 GLU A O 1
ATOM 716 N N . SER A 1 86 ? -0.875 7.584 -9.898 1.00 82.00 86 SER A N 1
ATOM 717 C CA . SER A 1 86 ? -2.319 7.819 -9.738 1.00 82.00 86 SER A CA 1
ATOM 718 C C . SER A 1 86 ? -2.982 6.886 -8.720 1.00 82.00 86 SER A C 1
ATOM 720 O O . SER A 1 86 ? -3.969 7.252 -8.095 1.00 82.00 86 SER A O 1
ATOM 722 N N . GLU A 1 87 ? -2.420 5.692 -8.531 1.00 79.50 87 GLU A N 1
ATOM 723 C CA . GLU A 1 87 ? -2.906 4.670 -7.596 1.00 79.50 87 GLU A CA 1
ATOM 724 C C . GLU A 1 87 ? -2.099 4.638 -6.287 1.00 79.50 87 GLU A C 1
ATOM 726 O O . GLU A 1 87 ? -2.300 3.762 -5.439 1.00 79.50 87 GLU A O 1
ATOM 731 N N . LEU A 1 88 ? -1.130 5.545 -6.126 1.00 76.06 88 LEU A N 1
ATOM 732 C CA . LEU A 1 88 ? -0.235 5.553 -4.980 1.00 76.06 88 LEU A CA 1
ATOM 733 C C . LEU A 1 88 ? -0.985 6.105 -3.774 1.00 76.06 88 LEU A C 1
ATOM 735 O O . LEU A 1 88 ? -1.080 7.312 -3.593 1.00 76.06 88 LEU A O 1
ATOM 739 N N . GLU A 1 89 ? -1.472 5.203 -2.924 1.00 70.38 89 GLU A N 1
ATOM 740 C CA . GLU A 1 89 ? -2.150 5.591 -1.690 1.00 70.38 89 GLU A CA 1
ATOM 741 C C . GLU A 1 89 ? -1.185 6.364 -0.774 1.00 70.38 89 GLU A C 1
ATOM 743 O O . GLU A 1 89 ? -0.094 5.881 -0.397 1.00 70.38 89 GLU A O 1
ATOM 748 N N . SER A 1 90 ? -1.618 7.551 -0.345 1.00 75.50 90 SER A N 1
ATOM 749 C CA . SER A 1 90 ? -0.972 8.233 0.767 1.00 75.50 90 SER A CA 1
ATOM 750 C C . SER A 1 90 ? -1.068 7.380 2.036 1.00 75.50 90 SER A C 1
ATOM 752 O O . SER A 1 90 ? -1.881 6.457 2.160 1.00 75.50 90 SER A O 1
ATOM 754 N N . LEU A 1 91 ? -0.210 7.666 3.015 1.00 75.31 91 LEU A N 1
ATOM 755 C CA . LEU A 1 91 ? -0.255 6.972 4.305 1.00 75.31 91 LEU A CA 1
ATOM 756 C C . LEU A 1 91 ? -1.628 7.114 4.978 1.00 75.31 91 LEU A C 1
ATOM 758 O O . LEU A 1 91 ? -2.101 6.168 5.606 1.00 75.31 91 LEU A O 1
ATOM 762 N N . GLU A 1 92 ? -2.259 8.273 4.825 1.00 78.19 92 GLU A N 1
ATOM 763 C CA . GLU A 1 92 ? -3.586 8.604 5.332 1.00 78.19 92 GLU A CA 1
ATOM 764 C C . GLU A 1 92 ? -4.661 7.743 4.668 1.00 78.19 92 GLU A C 1
ATOM 766 O O . GLU A 1 92 ? -5.409 7.076 5.375 1.00 78.19 92 GLU A O 1
ATOM 771 N N . GLU A 1 93 ? -4.694 7.680 3.334 1.00 80.25 93 GLU A N 1
ATOM 772 C CA . GLU A 1 93 ? -5.668 6.883 2.571 1.00 80.25 93 GLU A CA 1
ATOM 773 C C . GLU A 1 93 ? -5.562 5.394 2.907 1.00 80.25 93 GLU A C 1
ATOM 775 O O . GLU A 1 93 ? -6.567 4.731 3.176 1.00 80.25 93 GLU A O 1
ATOM 780 N N . TYR A 1 94 ? -4.331 4.886 3.006 1.00 82.25 94 TYR A N 1
ATOM 781 C CA . TYR A 1 94 ? -4.081 3.518 3.445 1.00 82.25 94 TYR A CA 1
ATOM 782 C C . TYR A 1 94 ? -4.612 3.260 4.865 1.00 82.25 94 TYR A C 1
ATOM 784 O O . TYR A 1 94 ? -5.237 2.227 5.122 1.00 82.25 94 TYR A O 1
ATOM 792 N N . HIS A 1 95 ? -4.391 4.184 5.808 1.00 82.50 95 HIS A N 1
ATOM 793 C CA . HIS A 1 95 ? -4.925 4.056 7.165 1.00 82.50 95 HIS A CA 1
ATOM 794 C C . HIS A 1 95 ? -6.454 4.160 7.203 1.00 82.50 95 HIS A C 1
ATOM 796 O O . HIS A 1 95 ? -7.076 3.372 7.915 1.00 82.50 95 HIS A O 1
ATOM 802 N N . ILE A 1 96 ? -7.057 5.057 6.418 1.00 83.38 96 ILE A N 1
ATOM 803 C CA . ILE A 1 96 ? -8.513 5.191 6.285 1.00 83.38 96 ILE A CA 1
ATOM 804 C C . ILE A 1 96 ? -9.110 3.875 5.784 1.00 83.38 96 ILE A C 1
ATOM 806 O O . ILE A 1 96 ? -10.032 3.359 6.411 1.00 83.38 96 ILE A O 1
ATOM 810 N N . ARG A 1 97 ? -8.548 3.268 4.728 1.00 83.31 97 ARG A N 1
ATOM 811 C CA . ARG A 1 97 ? -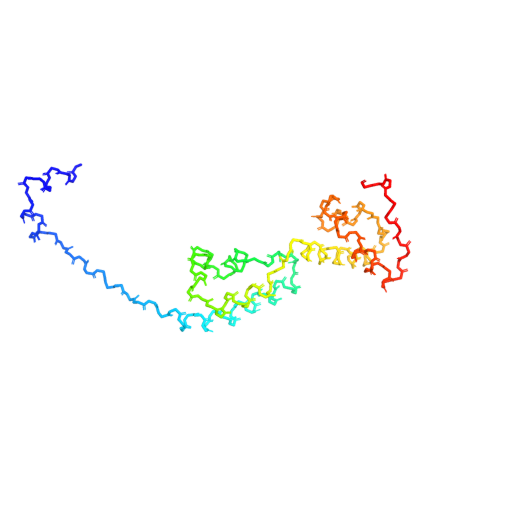9.003 1.963 4.218 1.00 83.31 97 ARG A CA 1
ATOM 812 C C . ARG A 1 97 ? -8.923 0.871 5.285 1.00 83.31 97 ARG A C 1
ATOM 814 O O . ARG A 1 97 ? -9.874 0.113 5.455 1.00 83.31 97 ARG A O 1
ATOM 821 N N . LYS A 1 98 ? -7.824 0.813 6.047 1.00 85.06 98 LYS A N 1
ATOM 822 C CA . LYS A 1 98 ? -7.694 -0.149 7.156 1.00 85.06 98 LYS A CA 1
ATOM 823 C C . LYS A 1 98 ? -8.740 0.059 8.245 1.00 85.06 98 LYS A C 1
ATOM 825 O O . LYS A 1 98 ? -9.236 -0.920 8.788 1.00 85.06 98 LYS A O 1
ATOM 830 N N . ILE A 1 99 ? -9.074 1.306 8.558 1.00 85.06 99 ILE A N 1
ATOM 831 C CA . ILE A 1 99 ? -10.100 1.613 9.554 1.00 85.06 99 ILE A CA 1
ATOM 832 C C . ILE A 1 99 ? -11.494 1.261 9.044 1.00 85.06 99 ILE A C 1
ATOM 834 O O . ILE A 1 99 ? -12.253 0.668 9.799 1.00 85.06 99 ILE A O 1
ATOM 838 N N . LYS A 1 100 ? -11.812 1.536 7.775 1.00 84.88 100 LYS A N 1
ATOM 839 C CA . LYS A 1 100 ? -13.086 1.122 7.166 1.00 84.88 100 LYS A CA 1
ATOM 840 C C . LYS A 1 100 ? -13.296 -0.390 7.264 1.00 84.88 100 LYS A C 1
ATOM 842 O O . LYS A 1 100 ? -14.313 -0.827 7.788 1.00 84.88 100 LYS A O 1
ATOM 847 N N . LEU A 1 101 ? -12.285 -1.172 6.884 1.00 85.88 101 LEU A N 1
ATOM 848 C CA . LEU A 1 101 ? -12.323 -2.633 7.012 1.00 85.88 101 LEU A CA 1
ATOM 849 C C . LEU A 1 101 ? -12.420 -3.098 8.471 1.00 85.88 101 LEU A C 1
ATOM 851 O O . LEU A 1 101 ? -13.120 -4.057 8.771 1.00 85.88 101 LEU A O 1
ATOM 855 N N . ALA A 1 102 ? -11.729 -2.425 9.393 1.00 86.75 102 ALA A N 1
ATOM 856 C CA . ALA A 1 102 ? -11.814 -2.752 10.812 1.00 86.75 102 ALA A CA 1
ATOM 857 C C . ALA A 1 102 ? -13.202 -2.457 11.399 1.00 86.75 102 ALA A C 1
ATOM 859 O O . ALA A 1 102 ? -13.670 -3.217 12.238 1.00 86.75 102 ALA A O 1
ATOM 860 N N . ILE A 1 103 ? -13.866 -1.388 10.947 1.00 84.44 103 ILE A N 1
ATOM 861 C CA . ILE A 1 103 ? -15.255 -1.084 11.308 1.00 84.44 103 ILE A CA 1
ATOM 862 C C . ILE A 1 103 ? -16.171 -2.207 10.818 1.00 84.44 103 ILE A C 1
ATOM 864 O O . ILE A 1 103 ? -16.911 -2.756 11.623 1.00 84.44 103 ILE A O 1
ATOM 868 N N . GLU A 1 104 ? -16.077 -2.596 9.546 1.00 85.00 104 GLU A N 1
ATOM 869 C CA . GLU A 1 104 ? -16.886 -3.687 8.974 1.00 85.00 104 GLU A CA 1
ATOM 870 C C . GLU A 1 104 ? -16.662 -5.023 9.698 1.00 85.00 104 GLU A C 1
ATOM 872 O O . GLU A 1 104 ? -17.601 -5.772 9.963 1.00 85.00 104 GLU A O 1
ATOM 877 N N . GLU A 1 105 ? -15.418 -5.322 10.074 1.00 86.12 105 GLU A N 1
ATOM 878 C CA . GLU A 1 105 ? -15.092 -6.525 10.837 1.00 86.12 105 GLU A CA 1
ATOM 879 C C . GLU A 1 105 ? -15.678 -6.480 12.258 1.00 86.12 105 GLU A C 1
ATOM 881 O O . GLU A 1 105 ? -16.209 -7.483 12.736 1.00 86.12 105 GLU A O 1
ATOM 886 N N . LEU A 1 106 ? -15.624 -5.326 12.932 1.00 85.31 106 LEU A N 1
ATOM 887 C CA . LEU A 1 106 ? -16.225 -5.139 14.257 1.00 85.31 106 LEU A CA 1
ATOM 888 C C . LEU A 1 106 ? -17.756 -5.213 14.206 1.00 85.31 106 LEU A C 1
ATOM 890 O O . LEU A 1 106 ? -18.354 -5.839 15.083 1.00 85.31 106 LEU A O 1
ATOM 894 N N . GLU A 1 107 ? -18.372 -4.648 13.164 1.00 83.12 107 GLU A N 1
ATOM 895 C CA . GLU A 1 107 ? -19.803 -4.779 12.869 1.00 83.12 107 GLU A CA 1
ATOM 896 C C . GLU A 1 107 ? -20.188 -6.251 12.696 1.00 83.12 107 GLU A C 1
ATOM 898 O O . GLU A 1 107 ? -21.122 -6.726 13.342 1.00 83.12 107 GLU A O 1
ATOM 903 N N . ARG A 1 108 ? -19.427 -7.006 11.891 1.00 84.69 108 ARG A N 1
ATOM 904 C CA . ARG A 1 108 ? -19.654 -8.443 11.677 1.00 84.69 108 ARG A CA 1
ATOM 905 C C . ARG A 1 108 ? -19.525 -9.253 12.966 1.00 84.69 108 ARG A C 1
ATOM 907 O O . ARG A 1 108 ? -20.242 -10.232 13.152 1.00 84.69 108 ARG A O 1
ATOM 914 N N . GLN A 1 109 ? -18.611 -8.861 13.851 1.00 84.94 109 GLN A N 1
ATOM 915 C CA . GLN A 1 109 ? -18.431 -9.489 15.160 1.00 84.94 109 GLN A CA 1
ATOM 916 C C . GLN A 1 109 ? -19.466 -9.030 16.202 1.00 84.94 109 GLN A C 1
ATOM 918 O O . GLN A 1 109 ? -19.476 -9.578 17.304 1.00 84.94 109 GLN A O 1
ATOM 923 N N . GLY A 1 110 ? -20.308 -8.036 15.893 1.00 78.38 110 GLY A N 1
ATOM 924 C CA . GLY A 1 110 ? -21.283 -7.466 16.826 1.00 78.38 110 GLY A CA 1
ATOM 925 C C . GLY A 1 110 ? -20.644 -6.789 18.043 1.00 78.38 110 GLY A C 1
ATOM 926 O O . GLY A 1 110 ? -21.268 -6.704 19.099 1.00 78.38 110 GLY A O 1
ATOM 927 N N . LYS A 1 111 ? -19.382 -6.356 17.932 1.00 77.25 111 LYS A N 1
ATOM 928 C CA . LYS A 1 111 ? -18.637 -5.737 19.034 1.00 77.25 111 LYS A CA 1
ATOM 929 C C . LYS A 1 111 ? -18.826 -4.228 19.043 1.00 77.25 111 LYS A C 1
ATOM 931 O O . LYS A 1 111 ? -18.962 -3.591 18.002 1.00 77.25 111 LYS A O 1
ATOM 936 N N . GLU A 1 112 ? -18.738 -3.640 20.231 1.00 76.88 112 GLU A N 1
ATOM 937 C CA . GLU A 1 112 ? -18.696 -2.188 20.363 1.00 76.88 112 GLU A CA 1
ATOM 938 C C . GLU A 1 112 ? -17.434 -1.614 19.706 1.00 76.88 112 GLU A C 1
ATOM 940 O O . GLU A 1 112 ? -16.297 -2.031 19.980 1.00 76.88 112 GLU A O 1
ATOM 945 N N . ILE A 1 113 ? -17.646 -0.617 18.848 1.00 80.00 113 ILE A N 1
ATOM 946 C CA . ILE A 1 113 ? -16.580 0.102 18.158 1.00 80.00 113 ILE A CA 1
ATOM 947 C C . ILE A 1 113 ? -15.976 1.106 19.140 1.00 80.00 113 ILE A C 1
ATOM 949 O O . ILE A 1 113 ? -16.414 2.246 19.222 1.00 80.00 113 ILE A O 1
ATOM 953 N N . THR A 1 114 ? -14.967 0.682 19.899 1.00 78.75 114 THR A N 1
ATOM 954 C CA . THR A 1 114 ? -14.156 1.581 20.735 1.00 78.75 114 THR A CA 1
ATOM 955 C C . THR A 1 114 ? -12.880 2.003 20.014 1.00 78.75 114 THR A C 1
ATOM 957 O O . THR A 1 114 ? -12.412 1.298 19.122 1.00 78.75 114 THR A O 1
ATOM 960 N N . LEU A 1 115 ? -12.271 3.134 20.402 1.00 76.62 115 LEU A N 1
ATOM 961 C CA . LEU A 1 115 ? -10.988 3.575 19.827 1.00 76.62 115 LEU A CA 1
ATOM 962 C C . LEU A 1 115 ? -9.917 2.481 19.928 1.00 76.62 115 LEU A C 1
ATOM 964 O O . LEU A 1 115 ? -9.161 2.279 18.983 1.00 76.62 115 LEU A O 1
ATOM 968 N N . TRP A 1 116 ? -9.866 1.779 21.060 1.00 80.19 116 TRP A N 1
ATOM 969 C CA . TRP A 1 116 ? -8.884 0.729 21.305 1.00 80.19 116 TRP A CA 1
ATOM 970 C C . TRP A 1 116 ? -9.157 -0.517 20.452 1.00 80.19 116 TRP A C 1
ATOM 972 O O . TRP A 1 116 ? -8.264 -0.929 19.715 1.00 80.19 116 TRP A O 1
ATOM 982 N N . ASN A 1 117 ? -10.397 -1.028 20.437 1.00 82.19 117 ASN A N 1
ATOM 983 C CA . ASN A 1 117 ? -10.785 -2.165 19.586 1.00 82.19 117 ASN A CA 1
ATOM 984 C C . ASN A 1 117 ? -10.572 -1.850 18.101 1.00 82.19 117 ASN A C 1
ATOM 986 O O . ASN A 1 117 ? -10.135 -2.704 17.330 1.00 82.19 117 ASN A O 1
ATOM 990 N N . LEU A 1 118 ? -10.857 -0.612 17.693 1.00 83.88 118 LEU A N 1
ATOM 991 C CA . LEU A 1 118 ? -10.669 -0.157 16.323 1.00 83.88 118 LEU A CA 1
ATOM 992 C C . LEU A 1 118 ? -9.184 -0.041 15.960 1.00 83.88 118 LEU A C 1
ATOM 994 O O . LEU A 1 118 ? -8.780 -0.503 14.895 1.00 83.88 118 LEU A O 1
ATOM 998 N N . ALA A 1 119 ? -8.363 0.539 16.840 1.00 83.56 119 ALA A N 1
ATOM 999 C CA . ALA A 1 119 ? -6.916 0.641 16.654 1.00 83.56 119 ALA A CA 1
ATOM 1000 C C . ALA 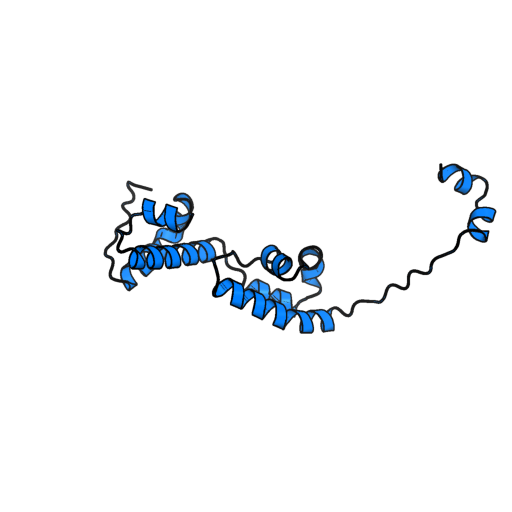A 1 119 ? -6.251 -0.740 16.577 1.00 83.56 119 ALA A C 1
ATOM 1002 O O . ALA A 1 119 ? -5.380 -0.959 15.730 1.00 83.56 119 ALA A O 1
ATOM 1003 N N . GLU A 1 120 ? -6.679 -1.662 17.441 1.00 84.00 120 GLU A N 1
ATOM 1004 C CA . GLU A 1 120 ? -6.205 -3.043 17.498 1.00 84.00 120 GLU A CA 1
ATOM 1005 C C . GLU A 1 120 ? -6.597 -3.808 16.230 1.00 84.00 120 GLU A C 1
ATOM 1007 O O . GLU A 1 120 ? -5.725 -4.334 15.538 1.00 84.00 120 GLU A O 1
ATOM 1012 N N . THR A 1 121 ? -7.878 -3.769 15.851 1.00 84.31 121 THR A N 1
ATOM 1013 C CA . THR A 1 121 ? -8.397 -4.463 14.660 1.00 84.31 121 THR A CA 1
ATOM 1014 C C . THR A 1 121 ? -7.787 -3.905 13.369 1.00 84.31 121 THR A C 1
ATOM 1016 O O . THR A 1 121 ? -7.383 -4.662 12.487 1.00 84.31 121 THR A O 1
ATOM 1019 N N . ALA A 1 122 ? -7.644 -2.579 13.252 1.00 84.75 122 ALA A N 1
ATOM 1020 C CA . ALA A 1 122 ? -7.021 -1.944 12.088 1.00 84.75 122 ALA A CA 1
ATOM 1021 C C . ALA A 1 122 ? -5.484 -2.076 12.075 1.00 84.75 122 ALA A C 1
ATOM 1023 O O . ALA A 1 122 ? -4.831 -1.832 11.046 1.00 84.75 122 ALA A O 1
ATOM 1024 N N . GLY A 1 123 ? -4.866 -2.383 13.220 1.00 83.88 123 GLY A N 1
ATOM 1025 C CA . GLY A 1 123 ? -3.419 -2.307 13.418 1.00 83.88 123 GLY A CA 1
ATOM 1026 C C . GLY A 1 123 ? -2.867 -0.913 13.094 1.00 83.88 123 GLY A C 1
ATOM 1027 O O . GLY A 1 123 ? -1.854 -0.785 12.394 1.00 83.88 123 GLY A O 1
ATOM 1028 N N . VAL A 1 124 ? -3.580 0.145 13.491 1.00 83.62 124 VAL A N 1
ATOM 1029 C CA . VAL A 1 124 ? -3.197 1.548 13.265 1.00 83.62 124 VAL A CA 1
ATOM 1030 C C . VAL A 1 124 ? -2.898 2.191 14.612 1.00 83.62 124 VAL A C 1
ATOM 1032 O O . VAL A 1 124 ? -3.698 2.130 15.537 1.00 83.62 124 VAL A O 1
ATOM 1035 N N . LYS A 1 125 ? -1.727 2.827 14.738 1.00 79.88 125 LYS A N 1
ATOM 1036 C CA . LYS A 1 125 ? -1.350 3.487 15.996 1.00 79.88 125 LYS A CA 1
ATOM 1037 C C . LYS A 1 125 ? -2.268 4.694 16.264 1.00 79.88 125 LYS A C 1
ATOM 1039 O O . LYS A 1 125 ? -2.500 5.461 15.325 1.00 79.88 125 LYS A O 1
ATOM 1044 N N . PRO A 1 126 ? -2.668 4.958 17.524 1.00 79.25 126 PRO A N 1
ATOM 1045 C CA . PRO A 1 126 ? -3.583 6.054 17.872 1.00 79.25 126 PRO A CA 1
ATOM 1046 C C . PRO A 1 126 ? -3.162 7.430 17.337 1.00 79.25 126 PRO A C 1
ATOM 1048 O O . PRO A 1 126 ? -3.990 8.196 16.854 1.00 79.25 126 PRO A O 1
ATOM 1051 N N . ARG A 1 127 ? -1.851 7.714 17.306 1.00 80.81 127 ARG A N 1
ATOM 1052 C CA . ARG A 1 127 ? -1.303 8.957 16.730 1.00 80.81 127 ARG A CA 1
ATOM 1053 C C . ARG A 1 127 ? -1.744 9.216 15.286 1.00 80.81 127 ARG A C 1
ATOM 1055 O O . ARG A 1 127 ? -1.926 10.365 14.913 1.00 80.81 127 ARG A O 1
ATOM 1062 N N . TYR A 1 128 ? -1.895 8.165 14.477 1.00 80.56 128 TYR A N 1
ATOM 1063 C CA . TYR A 1 128 ? -2.339 8.296 13.091 1.00 80.56 128 TYR A CA 1
ATOM 1064 C C . TYR A 1 128 ? -3.852 8.430 13.031 1.00 80.56 128 TYR A C 1
ATOM 1066 O O . TYR A 1 128 ? -4.340 9.246 12.264 1.00 80.56 128 TYR A O 1
ATOM 1074 N N . MET A 1 129 ? -4.585 7.717 13.890 1.00 78.62 129 MET A N 1
ATOM 1075 C CA . MET A 1 129 ? -6.040 7.868 14.002 1.00 78.62 129 MET A CA 1
ATOM 1076 C C . MET A 1 129 ? -6.443 9.296 14.366 1.00 78.62 129 MET A C 1
ATOM 1078 O O . MET A 1 129 ? -7.473 9.764 13.905 1.00 78.62 129 MET A O 1
ATOM 1082 N N . LYS A 1 130 ? -5.612 10.014 15.133 1.00 78.81 130 LYS A N 1
ATOM 1083 C CA . LYS A 1 130 ? -5.813 11.438 15.427 1.00 78.81 130 LYS A CA 1
ATOM 1084 C C . LYS A 1 130 ? -5.811 12.300 14.161 1.00 78.81 130 LYS A C 1
ATOM 1086 O O . LYS A 1 130 ? -6.671 13.168 14.024 1.00 78.81 130 LYS A O 1
ATOM 1091 N N . VAL A 1 131 ? -4.880 12.035 13.241 1.00 81.25 131 VAL A N 1
ATOM 1092 C CA . VAL A 1 131 ? -4.732 12.777 11.976 1.00 81.25 131 VAL A CA 1
ATOM 1093 C C . VAL A 1 131 ? -5.963 12.594 11.094 1.00 81.25 131 VAL A C 1
ATOM 1095 O O . VAL A 1 131 ? -6.507 13.575 10.609 1.00 81.25 131 VAL A O 1
ATOM 1098 N N . ILE A 1 132 ? -6.445 11.357 10.964 1.00 81.94 132 ILE A N 1
ATOM 1099 C CA . ILE A 1 132 ? -7.615 11.008 10.137 1.00 81.94 132 ILE A CA 1
ATOM 1100 C C . ILE A 1 132 ? -8.922 10.936 10.942 1.00 81.94 132 ILE A C 1
ATOM 1102 O O . ILE A 1 132 ? -9.905 10.333 10.523 1.00 81.94 132 ILE A O 1
ATOM 1106 N N . SER A 1 133 ? -8.952 11.522 12.142 1.00 80.56 133 SER A N 1
ATOM 1107 C CA . SER A 1 133 ? -10.085 11.404 13.076 1.00 80.56 133 SER A CA 1
ATOM 1108 C C . SER A 1 133 ? -11.379 12.011 12.539 1.00 80.56 133 SER A C 1
ATOM 1110 O O . SER A 1 133 ? -12.467 11.678 13.014 1.00 80.56 133 SER A O 1
ATOM 1112 N N . LYS A 1 134 ? -11.272 12.934 11.581 1.00 81.75 134 LYS A N 1
ATOM 1113 C CA . LYS A 1 134 ? -12.412 13.525 10.887 1.00 81.75 134 LYS A CA 1
ATOM 1114 C C . LYS A 1 134 ? -13.058 12.492 9.964 1.00 81.75 134 LYS A C 1
ATOM 1116 O O . LYS A 1 134 ? -14.233 12.199 10.129 1.00 81.75 134 LYS A O 1
ATOM 1121 N N . GLU A 1 135 ? -12.270 11.855 9.110 1.00 82.00 135 GLU A N 1
ATOM 1122 C CA . GLU A 1 135 ? -12.719 10.855 8.140 1.00 82.00 135 GLU A CA 1
ATOM 1123 C C . GLU A 1 135 ? -13.303 9.615 8.828 1.00 82.00 135 GLU A C 1
ATOM 1125 O O . GLU A 1 135 ? -14.290 9.044 8.359 1.00 82.00 135 GLU A O 1
ATOM 1130 N N . ILE A 1 136 ? -12.732 9.213 9.971 1.00 80.88 136 ILE A N 1
ATOM 1131 C CA . ILE A 1 136 ? -13.290 8.124 10.786 1.00 80.88 136 ILE A CA 1
ATOM 1132 C C . ILE A 1 136 ? -14.680 8.509 11.305 1.00 80.88 136 ILE A C 1
ATOM 1134 O O . ILE A 1 136 ? -15.604 7.705 11.219 1.00 80.88 136 ILE A O 1
ATOM 1138 N N . ARG A 1 137 ? -14.845 9.732 11.832 1.00 81.19 137 ARG A N 1
ATOM 1139 C CA . ARG A 1 137 ? -16.146 10.214 12.321 1.00 81.19 137 ARG A CA 1
ATOM 1140 C C . ARG A 1 137 ? -17.175 10.303 11.205 1.00 81.19 137 ARG A C 1
ATOM 1142 O O . ARG A 1 137 ? -18.305 9.883 11.420 1.00 81.19 137 ARG A O 1
ATOM 1149 N N . ASP A 1 138 ? -16.782 10.805 10.041 1.00 84.38 138 ASP A N 1
ATOM 1150 C CA . ASP A 1 138 ? -17.671 10.910 8.884 1.00 84.38 138 ASP A CA 1
ATOM 1151 C C . ASP A 1 138 ? -18.140 9.513 8.443 1.00 84.38 138 ASP A C 1
ATOM 1153 O O . ASP A 1 138 ? -19.341 9.278 8.331 1.00 84.38 138 ASP A O 1
ATOM 1157 N N . THR A 1 139 ? -17.221 8.544 8.356 1.00 83.88 139 THR A N 1
ATOM 1158 C CA . THR A 1 139 ? -17.559 7.150 8.007 1.00 83.88 139 THR A CA 1
ATOM 1159 C C . THR A 1 139 ? -18.478 6.487 9.044 1.00 83.88 139 THR A C 1
ATOM 1161 O O . THR A 1 139 ? -19.416 5.773 8.694 1.00 83.88 139 THR A O 1
ATOM 1164 N N . LEU A 1 140 ? -18.231 6.710 10.340 1.00 80.88 140 LEU A N 1
ATOM 1165 C CA . LEU A 1 140 ? -19.085 6.179 11.410 1.00 80.88 140 LEU A CA 1
ATOM 1166 C C . LEU A 1 140 ? -20.479 6.817 11.389 1.00 80.88 140 LEU A C 1
ATOM 1168 O O . LEU A 1 140 ? -21.473 6.121 11.592 1.00 80.88 140 LEU A O 1
ATOM 1172 N N . ARG A 1 141 ? -20.561 8.118 11.091 1.00 82.56 141 ARG A N 1
ATOM 1173 C CA . ARG A 1 141 ? -21.824 8.850 10.972 1.00 82.56 141 ARG A CA 1
ATOM 1174 C C . ARG A 1 141 ? -22.653 8.368 9.785 1.00 82.56 141 ARG A C 1
ATOM 1176 O O . ARG A 1 141 ? -23.857 8.194 9.942 1.00 82.56 141 ARG A O 1
ATOM 1183 N N . GLU A 1 142 ? -22.026 8.117 8.636 1.00 81.94 142 GLU A N 1
ATOM 1184 C CA . GLU A 1 142 ? -22.678 7.511 7.462 1.00 81.94 142 GLU A CA 1
ATOM 1185 C C . GLU A 1 142 ? -23.299 6.147 7.793 1.00 81.94 142 GLU A C 1
ATOM 1187 O O . GLU A 1 142 ? -24.390 5.829 7.329 1.00 81.94 142 GLU A O 1
ATOM 1192 N N . LYS A 1 143 ? -22.638 5.369 8.656 1.00 76.62 143 LYS A N 1
ATOM 1193 C CA . LYS A 1 143 ? -23.116 4.068 9.144 1.00 76.62 143 LYS A CA 1
ATOM 1194 C C . LYS A 1 143 ? -24.114 4.158 10.311 1.00 76.62 143 LYS A C 1
ATOM 1196 O O . LYS A 1 143 ? -24.577 3.130 10.792 1.00 76.62 143 LYS A O 1
ATOM 1201 N N . GLY A 1 144 ? -24.470 5.362 10.766 1.00 73.31 144 GLY A N 1
ATOM 1202 C CA . GLY A 1 144 ? -25.450 5.578 11.839 1.00 73.31 144 GLY A CA 1
ATOM 1203 C C . GLY A 1 144 ? -24.895 5.475 13.265 1.00 73.31 144 GLY A C 1
ATOM 1204 O O . GLY A 1 144 ? -25.665 5.505 14.225 1.00 73.31 144 GLY A O 1
ATOM 1205 N N . TYR A 1 145 ? -23.572 5.397 13.438 1.00 73.19 145 TYR A N 1
ATOM 1206 C CA . TYR A 1 145 ? -22.936 5.386 14.754 1.00 73.19 145 TYR A CA 1
ATOM 1207 C C . TYR A 1 145 ? -22.700 6.812 15.264 1.00 73.19 145 TYR A C 1
ATOM 1209 O O . TYR A 1 145 ? -21.911 7.576 14.707 1.00 73.19 145 TYR A O 1
ATOM 1217 N N . ASN A 1 146 ? -23.318 7.159 16.395 1.00 61.56 146 ASN A N 1
ATOM 1218 C CA . ASN A 1 146 ? -23.043 8.399 17.129 1.00 61.56 146 ASN A CA 1
ATOM 1219 C C . ASN A 1 146 ? -21.802 8.234 18.022 1.00 61.56 146 ASN A C 1
ATOM 1221 O O . ASN A 1 146 ? -21.891 8.299 19.247 1.00 61.56 146 ASN A O 1
ATOM 1225 N N . TYR A 1 147 ? -20.639 7.962 17.424 1.00 62.25 147 TYR A N 1
ATOM 1226 C CA . TYR A 1 147 ? -19.405 7.778 18.188 1.00 62.25 147 TYR A CA 1
ATOM 1227 C C . TYR A 1 147 ? -18.603 9.081 18.272 1.00 62.25 147 TYR A C 1
ATOM 1229 O O . TYR A 1 147 ? -18.078 9.583 17.277 1.00 62.25 147 TYR A O 1
ATOM 1237 N N . ILE A 1 148 ? -18.491 9.636 19.480 1.00 53.94 148 ILE A N 1
ATOM 1238 C CA . ILE A 1 148 ? -17.659 10.809 19.752 1.00 53.94 148 ILE A CA 1
ATOM 1239 C C . ILE A 1 148 ? -16.310 10.305 20.261 1.00 53.94 148 ILE A C 1
ATOM 1241 O O . ILE A 1 148 ? -16.197 9.872 21.406 1.00 53.94 148 ILE A O 1
ATOM 1245 N N . PHE A 1 149 ? -15.264 10.387 19.433 1.00 56.47 149 PHE A N 1
ATOM 1246 C CA . PHE A 1 149 ? -13.893 10.304 19.941 1.00 56.47 149 PHE A CA 1
ATOM 1247 C C . PHE A 1 149 ? -13.693 11.459 20.926 1.00 56.47 149 PHE A C 1
ATOM 1249 O O . PHE A 1 149 ? -13.520 12.610 20.525 1.00 56.47 149 PHE A O 1
ATOM 1256 N N . SER A 1 150 ? -13.783 11.176 22.224 1.00 45.75 150 SER A N 1
ATOM 1257 C CA . SER A 1 150 ? -13.513 12.182 23.241 1.00 45.75 150 SER A CA 1
ATOM 1258 C C . SER A 1 150 ? -12.026 12.518 23.189 1.00 45.75 150 SER A C 1
ATOM 1260 O O . SER A 1 150 ? -11.181 11.641 23.376 1.00 45.75 150 SER A O 1
ATOM 1262 N N . ASN A 1 151 ? -11.701 13.797 22.978 1.00 44.97 151 ASN A N 1
ATOM 1263 C CA . ASN A 1 151 ? -10.328 14.323 22.974 1.00 44.97 151 ASN A CA 1
ATOM 1264 C C . ASN A 1 151 ? -9.544 14.022 24.272 1.00 44.97 151 ASN A C 1
ATOM 1266 O O . ASN A 1 151 ? -8.355 14.300 24.336 1.00 44.97 151 ASN A O 1
ATOM 1270 N N . LYS A 1 152 ? -10.193 13.470 25.308 1.00 43.81 152 LYS A N 1
ATOM 1271 C CA . LYS A 1 152 ? -9.575 13.033 26.568 1.00 43.81 152 LYS A CA 1
ATOM 1272 C C . LYS A 1 152 ? -8.912 11.646 26.517 1.00 43.81 152 LYS A C 1
ATOM 1274 O O . LYS A 1 152 ? -8.198 11.319 27.456 1.00 43.81 152 LYS A O 1
ATOM 1279 N N . GLN A 1 153 ? -9.150 10.837 25.479 1.00 44.06 153 GLN A N 1
ATOM 1280 C CA . GLN A 1 153 ? -8.553 9.495 25.317 1.00 44.06 153 GLN A CA 1
ATOM 1281 C C . GLN A 1 153 ? -7.508 9.406 24.176 1.00 44.06 153 GLN A C 1
ATOM 1283 O O . GLN A 1 153 ? -7.114 8.302 23.800 1.00 44.06 153 GLN A O 1
ATOM 1288 N N . LEU A 1 154 ? -7.058 10.547 23.627 1.00 44.12 154 LEU A N 1
ATOM 1289 C CA . LEU A 1 154 ? -6.118 10.661 22.494 1.00 44.12 154 LEU A CA 1
ATOM 1290 C C . LEU A 1 154 ? -4.908 11.551 22.793 1.00 44.12 154 LEU A C 1
ATOM 1292 O O . LEU A 1 154 ? -5.100 12.655 23.345 1.00 44.12 154 LEU A O 1
#